Protein AF-A0A1G2CC15-F1 (afdb_monomer)

pLDDT: mean 88.54, std 11.44, range [49.0, 98.25]

Nearest PDB structures (foldseek):
  3qit-assembly2_C  TM=7.459E-01  e=7.060E-01  Moorena producens 19L
  3qit-assembly1_A  TM=7.568E-01  e=1.833E+00  Moorena producens 19L
  3qit-assembly2_D  TM=6.632E-01  e=1.218E+00  Moorena producens 19L
  3qit-assembly1_B  TM=6.567E-01  e=1.396E+00  Moorena producens 19L
  5no5-assembly1_B  TM=7.051E-01  e=1.962E+00  Micromonospora

Structure (mmCIF, N/CA/C/O backbone):
data_AF-A0A1G2CC15-F1
#
_entry.id   AF-A0A1G2CC15-F1
#
loop_
_atom_site.group_PDB
_atom_site.id
_atom_site.type_symbol
_atom_site.label_atom_id
_atom_site.label_alt_id
_atom_site.label_comp_id
_atom_site.label_asym_id
_atom_site.label_entity_id
_atom_site.label_seq_id
_atom_site.pdbx_PDB_ins_code
_atom_site.Cartn_x
_atom_site.Cartn_y
_atom_site.Cartn_z
_atom_site.occupancy
_atom_site.B_iso_or_equiv
_atom_site.auth_seq_id
_atom_site.auth_comp_id
_atom_site.auth_asym_id
_atom_site.auth_atom_id
_atom_site.pdbx_PDB_model_num
ATOM 1 N N . MET A 1 1 ? -12.161 -2.286 6.504 1.00 90.38 1 MET A N 1
ATOM 2 C CA . MET A 1 1 ? -10.766 -2.726 6.312 1.00 90.38 1 MET A CA 1
ATOM 3 C C . MET A 1 1 ? -10.037 -1.664 5.503 1.00 90.38 1 MET A C 1
ATOM 5 O O . MET A 1 1 ? -10.691 -1.045 4.670 1.00 90.38 1 MET A O 1
ATOM 9 N N . LEU A 1 2 ? -8.748 -1.447 5.768 1.00 94.06 2 LEU A N 1
ATOM 10 C CA . LEU A 1 2 ? -7.885 -0.491 5.068 1.00 94.06 2 LEU A CA 1
ATOM 11 C C . LEU A 1 2 ? -6.705 -1.250 4.447 1.00 94.06 2 LEU A C 1
ATOM 13 O O . LEU A 1 2 ? -6.090 -2.065 5.133 1.00 94.06 2 LEU A O 1
ATOM 17 N N . LEU A 1 3 ? -6.387 -0.964 3.185 1.00 95.06 3 LEU A N 1
ATOM 18 C CA . LEU A 1 3 ? -5.155 -1.379 2.516 1.00 95.06 3 LEU A CA 1
ATOM 19 C C . LEU A 1 3 ? -4.279 -0.144 2.270 1.00 95.06 3 LEU A C 1
ATOM 21 O O . LEU A 1 3 ? -4.714 0.819 1.638 1.00 95.06 3 LEU A O 1
ATOM 25 N N . VAL A 1 4 ? -3.038 -0.177 2.747 1.00 94.00 4 VAL A N 1
ATOM 26 C CA . VAL A 1 4 ? -2.035 0.859 2.470 1.00 94.00 4 VAL A CA 1
ATOM 27 C C . VAL A 1 4 ? -0.934 0.232 1.629 1.00 94.00 4 VAL A C 1
ATOM 29 O O . VAL A 1 4 ? -0.379 -0.791 2.021 1.00 94.00 4 VAL A O 1
ATOM 32 N N . ASP A 1 5 ? -0.621 0.831 0.483 1.00 94.69 5 ASP A N 1
ATOM 33 C CA . ASP A 1 5 ? 0.435 0.354 -0.412 1.00 94.69 5 ASP A CA 1
ATOM 34 C C . ASP A 1 5 ? 1.346 1.483 -0.917 1.00 94.69 5 ASP A C 1
ATOM 36 O O . ASP A 1 5 ? 1.189 2.663 -0.587 1.00 94.69 5 ASP A O 1
ATOM 40 N N . SER A 1 6 ? 2.348 1.093 -1.700 1.00 94.00 6 SER A N 1
ATOM 41 C CA . SER A 1 6 ? 3.337 1.967 -2.317 1.00 94.00 6 SER A CA 1
ATOM 42 C C . SER A 1 6 ? 3.131 1.966 -3.835 1.00 94.00 6 SER A C 1
ATOM 44 O O . SER A 1 6 ? 3.134 0.922 -4.481 1.00 94.00 6 SER A O 1
ATOM 46 N N . LEU A 1 7 ? 2.943 3.150 -4.425 1.00 93.19 7 LEU A N 1
ATOM 47 C CA . LEU A 1 7 ? 2.732 3.300 -5.869 1.00 93.19 7 LEU A CA 1
ATOM 48 C C . LEU A 1 7 ? 4.000 2.984 -6.672 1.00 93.19 7 LEU A C 1
ATOM 50 O O . LEU A 1 7 ? 3.909 2.477 -7.785 1.00 93.19 7 LEU A O 1
ATOM 54 N N . TYR A 1 8 ? 5.167 3.300 -6.109 1.00 93.06 8 TYR A N 1
ATOM 55 C CA . TYR A 1 8 ? 6.477 3.074 -6.728 1.00 93.06 8 TYR A CA 1
ATOM 56 C C . TYR A 1 8 ? 7.231 1.945 -6.028 1.00 93.06 8 TYR A C 1
ATOM 58 O O . TYR A 1 8 ? 8.437 2.044 -5.808 1.00 93.06 8 TYR A O 1
ATOM 66 N N . ASP A 1 9 ? 6.494 0.921 -5.608 1.00 91.75 9 ASP A N 1
ATOM 67 C CA . ASP A 1 9 ? 7.038 -0.206 -4.867 1.00 91.75 9 ASP A CA 1
ATOM 68 C C . ASP A 1 9 ? 8.066 -0.960 -5.719 1.00 91.75 9 ASP A C 1
ATOM 70 O O . ASP A 1 9 ? 7.787 -1.408 -6.830 1.00 91.75 9 ASP A O 1
ATOM 74 N N . ASP A 1 10 ? 9.280 -1.045 -5.190 1.00 93.31 10 ASP A N 1
ATOM 75 C CA . ASP A 1 10 ? 10.441 -1.686 -5.793 1.00 93.31 10 ASP A CA 1
ATOM 76 C C . ASP A 1 10 ? 10.536 -3.186 -5.457 1.00 93.31 10 ASP A C 1
ATOM 78 O O . ASP A 1 10 ? 11.399 -3.878 -5.995 1.00 93.31 10 ASP A O 1
ATOM 82 N N . PHE A 1 11 ? 9.639 -3.702 -4.608 1.00 93.06 11 PHE A N 1
ATOM 83 C CA . PHE A 1 11 ? 9.596 -5.099 -4.161 1.00 93.06 11 PHE A CA 1
ATOM 84 C C . PHE A 1 11 ? 8.325 -5.829 -4.604 1.00 93.06 11 PHE A C 1
ATOM 86 O O . PHE A 1 11 ? 8.383 -7.009 -4.947 1.00 93.06 11 PHE A O 1
ATOM 93 N 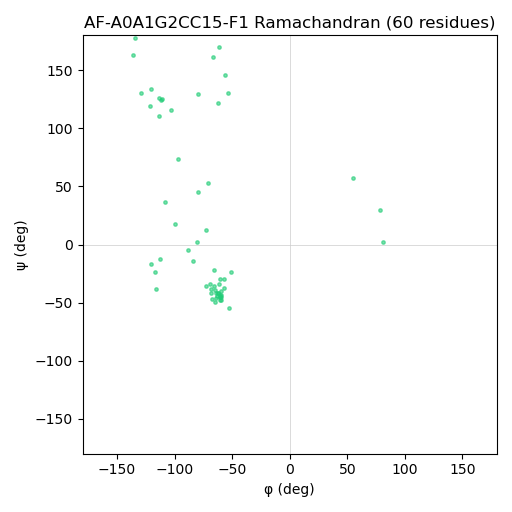N . ILE A 1 12 ? 7.177 -5.147 -4.586 1.00 93.75 12 ILE A N 1
ATOM 94 C CA . ILE A 1 12 ? 5.863 -5.714 -4.893 1.00 93.75 12 ILE A CA 1
ATOM 95 C C . ILE A 1 12 ? 5.332 -5.086 -6.187 1.00 93.75 12 ILE A C 1
ATOM 97 O O . ILE A 1 12 ? 4.9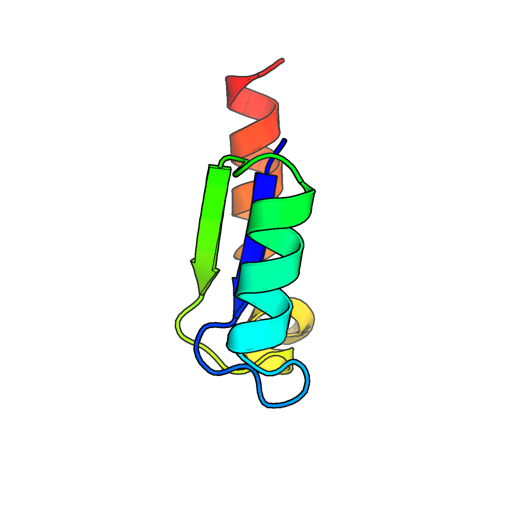36 -3.918 -6.174 1.00 93.75 12 ILE A O 1
ATOM 101 N N . PRO A 1 13 ? 5.251 -5.842 -7.298 1.00 95.19 13 PRO A N 1
ATOM 102 C CA . PRO A 1 13 ? 4.718 -5.332 -8.556 1.00 95.19 13 PRO A CA 1
ATOM 103 C C . PRO A 1 13 ? 3.298 -4.783 -8.414 1.00 95.19 13 PRO A C 1
ATOM 105 O O . PRO A 1 13 ? 2.473 -5.336 -7.681 1.00 95.19 13 PRO A O 1
ATOM 108 N N . ARG A 1 14 ? 2.978 -3.736 -9.184 1.00 94.56 14 ARG A N 1
ATOM 109 C CA . ARG A 1 14 ? 1.662 -3.085 -9.114 1.00 94.56 14 ARG A CA 1
ATOM 110 C C . ARG A 1 14 ? 0.502 -4.048 -9.382 1.00 94.56 14 ARG A C 1
ATOM 112 O O . ARG A 1 14 ? -0.515 -3.969 -8.703 1.00 94.56 14 ARG A O 1
ATOM 119 N N . THR A 1 15 ? 0.683 -4.983 -10.310 1.00 96.88 15 THR A N 1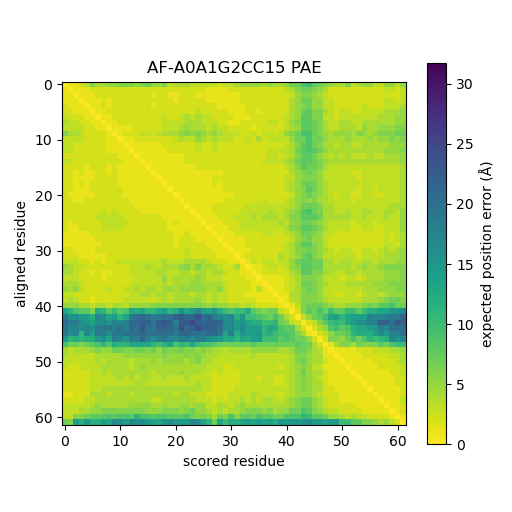
ATOM 120 C CA . THR A 1 15 ? -0.309 -6.019 -10.626 1.00 96.88 15 THR A CA 1
ATOM 121 C C . THR A 1 15 ? -0.639 -6.886 -9.413 1.00 96.88 15 THR A C 1
ATOM 123 O O . THR A 1 15 ? -1.807 -7.060 -9.098 1.00 96.88 15 THR A O 1
ATOM 126 N N . ALA A 1 16 ? 0.368 -7.334 -8.657 1.00 97.38 16 ALA A N 1
ATOM 127 C CA . ALA A 1 16 ? 0.161 -8.146 -7.458 1.00 97.38 16 ALA A CA 1
ATOM 128 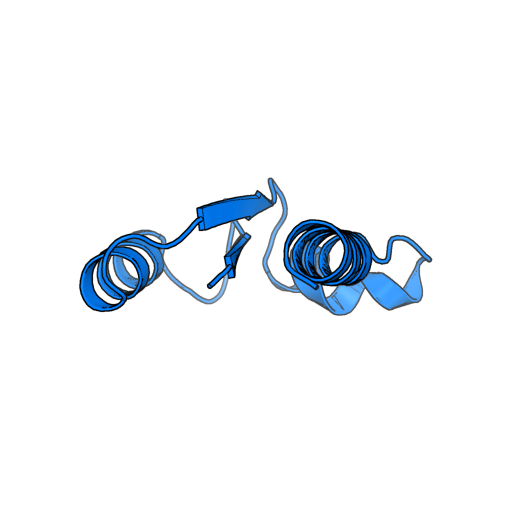C C . ALA A 1 16 ? -0.566 -7.371 -6.341 1.00 97.38 16 ALA A C 1
ATOM 130 O O . ALA A 1 16 ? -1.399 -7.934 -5.631 1.00 97.38 16 ALA A O 1
ATOM 131 N N . GLN A 1 17 ? -0.287 -6.069 -6.198 1.00 96.88 17 GLN A N 1
ATOM 132 C CA . GLN A 1 17 ? -1.031 -5.207 -5.270 1.00 96.88 17 GLN A CA 1
ATOM 133 C C . GLN A 1 17 ? -2.505 -5.076 -5.680 1.00 96.88 17 GLN A C 1
ATOM 135 O O . GLN A 1 17 ? -3.395 -5.090 -4.828 1.00 96.88 17 GLN A O 1
ATOM 140 N N . ASP A 1 18 ? -2.767 -4.931 -6.980 1.00 97.50 18 ASP A N 1
ATOM 141 C CA . ASP A 1 18 ? -4.120 -4.812 -7.517 1.00 97.50 18 ASP A CA 1
ATOM 142 C C . ASP A 1 18 ? -4.896 -6.131 -7.369 1.00 97.50 18 ASP A C 1
ATOM 144 O O . ASP A 1 18 ? -6.045 -6.101 -6.925 1.00 97.50 18 ASP A O 1
ATOM 148 N N . ASP A 1 19 ? -4.262 -7.275 -7.635 1.00 98.25 19 ASP A N 1
ATOM 149 C CA . ASP A 1 19 ? -4.845 -8.608 -7.440 1.00 98.25 19 ASP A CA 1
ATOM 150 C C . ASP A 1 19 ? -5.225 -8.845 -5.975 1.00 98.25 19 ASP A C 1
ATOM 152 O O . ASP A 1 19 ? -6.341 -9.280 -5.679 1.00 98.25 19 ASP A O 1
ATOM 156 N N . LEU A 1 20 ? -4.337 -8.484 -5.042 1.00 97.06 20 LEU A N 1
ATOM 157 C CA . LEU A 1 20 ? -4.624 -8.543 -3.611 1.00 97.06 20 LEU A CA 1
ATOM 158 C C . LEU A 1 20 ? -5.825 -7.657 -3.250 1.00 97.06 20 LEU A C 1
ATOM 160 O O . LEU A 1 20 ? -6.746 -8.105 -2.570 1.00 97.06 20 LEU A O 1
ATOM 164 N N . TRP A 1 21 ? -5.855 -6.413 -3.735 1.00 97.62 21 TRP A N 1
ATOM 165 C CA . TRP A 1 21 ? -6.962 -5.492 -3.473 1.00 97.62 21 TRP A CA 1
ATOM 166 C C . TRP A 1 21 ? -8.307 -6.032 -3.984 1.00 97.62 21 TRP A C 1
ATOM 168 O O . TRP A 1 21 ? -9.322 -5.914 -3.292 1.00 97.62 21 TRP A O 1
ATOM 178 N N . GLN A 1 22 ? -8.321 -6.668 -5.160 1.00 98.12 22 GLN A N 1
ATOM 179 C CA . GLN A 1 22 ? -9.505 -7.348 -5.692 1.00 98.12 22 GLN A CA 1
ATOM 180 C C . GLN A 1 22 ? -9.914 -8.536 -4.816 1.00 98.12 22 GLN A C 1
ATOM 182 O O . GLN A 1 22 ? -11.078 -8.625 -4.424 1.00 98.12 22 GLN A O 1
ATOM 187 N N . ALA A 1 23 ? -8.966 -9.408 -4.463 1.00 97.81 23 ALA A N 1
ATOM 188 C CA . ALA A 1 23 ? -9.212 -10.599 -3.651 1.00 97.81 23 ALA A CA 1
ATOM 189 C C . ALA A 1 23 ? -9.769 -10.265 -2.256 1.00 97.81 23 ALA A C 1
ATOM 191 O O . ALA A 1 23 ? -10.557 -11.024 -1.699 1.00 97.81 23 ALA A O 1
ATOM 192 N N . MET A 1 24 ? -9.414 -9.100 -1.711 1.00 97.00 24 MET A N 1
ATOM 193 C CA . MET A 1 24 ? -9.915 -8.600 -0.428 1.00 97.00 24 MET A CA 1
ATOM 194 C C . MET A 1 24 ? -11.307 -7.946 -0.510 1.00 97.00 24 MET A C 1
ATOM 196 O O . MET A 1 24 ? -11.790 -7.418 0.491 1.00 97.00 24 MET A O 1
ATOM 200 N N . GLY A 1 25 ? -11.949 -7.931 -1.683 1.00 97.88 25 GLY A N 1
ATOM 201 C CA . GLY A 1 25 ? -13.258 -7.302 -1.871 1.00 97.88 25 GLY A CA 1
ATOM 202 C C . GLY A 1 25 ? -13.197 -5.779 -2.003 1.00 97.88 25 GLY A C 1
ATOM 203 O O . GLY A 1 25 ? -14.146 -5.094 -1.630 1.00 97.88 25 GLY A O 1
ATOM 204 N N . ARG A 1 26 ? -12.088 -5.244 -2.532 1.00 96.75 26 ARG A N 1
ATOM 205 C CA . ARG A 1 26 ? -11.868 -3.807 -2.778 1.00 96.75 26 ARG A CA 1
ATOM 206 C C . ARG A 1 26 ? -12.058 -2.929 -1.528 1.00 96.75 26 ARG A C 1
ATOM 208 O O . ARG A 1 26 ? -12.868 -1.999 -1.554 1.00 96.75 26 ARG A O 1
ATOM 215 N N . PRO A 1 27 ? -11.321 -3.185 -0.430 1.00 96.19 27 PRO A N 1
ATOM 216 C CA . PRO A 1 27 ? -11.372 -2.328 0.752 1.00 96.19 27 PRO A CA 1
ATOM 217 C C . PRO A 1 27 ? -10.907 -0.895 0.439 1.00 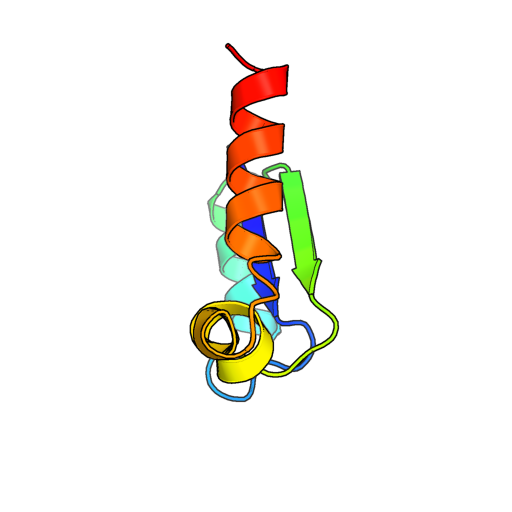96.19 27 PRO A C 1
ATOM 219 O O . PRO A 1 27 ? -10.341 -0.625 -0.624 1.00 96.19 27 PRO A O 1
ATOM 222 N N . GLU A 1 28 ? -11.106 0.027 1.387 1.00 95.62 28 GLU A N 1
ATOM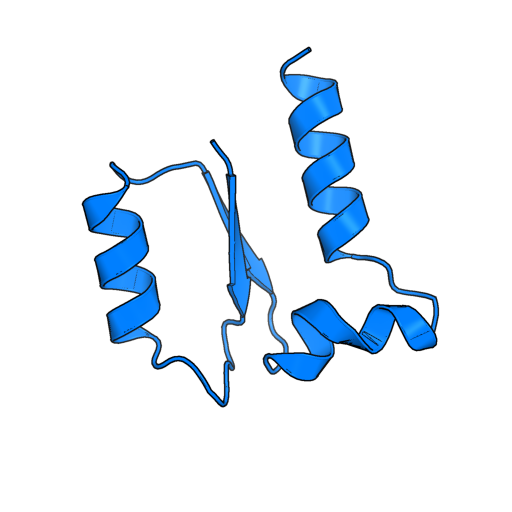 223 C CA . GLU A 1 28 ? -10.526 1.374 1.308 1.00 95.62 28 GLU A CA 1
ATOM 224 C C . GLU A 1 28 ? -9.012 1.265 1.086 1.00 95.62 28 GLU A C 1
ATOM 226 O O . GLU A 1 28 ? -8.342 0.491 1.773 1.00 95.62 28 GLU A O 1
ATOM 231 N N . ARG A 1 29 ? -8.483 2.000 0.101 1.00 95.31 29 ARG A N 1
ATOM 232 C CA . ARG A 1 29 ? -7.094 1.878 -0.350 1.00 95.31 29 ARG A CA 1
ATOM 233 C C . ARG A 1 29 ? -6.412 3.236 -0.393 1.00 95.31 29 ARG A C 1
ATOM 235 O O . ARG A 1 29 ? -6.929 4.165 -1.009 1.00 95.31 29 ARG A O 1
ATOM 242 N N . VAL A 1 30 ? -5.228 3.324 0.204 1.00 94.56 30 VAL A N 1
ATOM 243 C CA . VAL A 1 30 ? -4.365 4.508 0.142 1.00 94.56 30 VAL A CA 1
ATOM 244 C C . VAL A 1 30 ? -3.020 4.118 -0.461 1.00 94.56 30 VAL A C 1
ATOM 246 O O . VAL A 1 30 ? -2.300 3.300 0.104 1.00 94.56 30 VAL A O 1
ATOM 249 N N . SER A 1 31 ? -2.677 4.733 -1.595 1.00 93.75 31 SER A N 1
ATOM 250 C CA . SER A 1 31 ? -1.401 4.510 -2.285 1.00 93.75 31 SER A CA 1
ATOM 251 C C . SER A 1 31 ? -0.423 5.653 -2.046 1.00 93.75 31 SER A C 1
ATOM 253 O O . SER A 1 31 ? -0.636 6.785 -2.488 1.00 93.75 31 SER A O 1
ATOM 255 N N . MET A 1 32 ? 0.688 5.355 -1.379 1.00 91.00 32 MET A N 1
ATOM 256 C CA . MET A 1 32 ? 1.761 6.309 -1.116 1.00 91.00 32 MET A CA 1
ATOM 257 C C . MET A 1 32 ? 2.657 6.474 -2.348 1.00 91.00 32 MET A C 1
ATOM 259 O O . MET A 1 32 ? 3.159 5.497 -2.898 1.00 91.00 32 MET A O 1
ATOM 263 N N . LYS A 1 33 ? 2.921 7.717 -2.770 1.00 90.38 33 LYS A N 1
ATOM 264 C CA . LYS A 1 33 ? 3.767 8.037 -3.942 1.00 90.38 33 LYS A CA 1
ATOM 265 C C . LYS A 1 33 ? 5.273 7.961 -3.641 1.00 90.38 33 LYS A C 1
ATOM 267 O O . LYS A 1 33 ? 6.036 8.846 -4.021 1.00 90.38 33 LYS A O 1
ATOM 272 N N . TYR A 1 34 ? 5.699 6.913 -2.948 1.00 87.81 34 TYR A N 1
ATOM 273 C CA . TYR A 1 34 ? 7.088 6.651 -2.571 1.00 87.81 34 TYR A CA 1
ATOM 274 C C . TYR A 1 34 ? 7.422 5.179 -2.802 1.00 87.81 34 TYR A C 1
ATOM 276 O O . TYR A 1 34 ? 6.499 4.381 -2.934 1.00 87.81 34 TYR A O 1
ATOM 284 N N . ALA A 1 35 ? 8.714 4.833 -2.841 1.00 89.88 35 ALA A N 1
ATOM 285 C CA . ALA A 1 35 ? 9.191 3.445 -2.865 1.00 89.88 35 ALA A CA 1
ATOM 286 C C . ALA A 1 35 ? 8.884 2.709 -1.553 1.00 89.88 35 ALA A C 1
ATOM 288 O O . ALA A 1 35 ? 8.688 3.362 -0.526 1.00 89.88 35 ALA A O 1
ATOM 289 N N . HIS A 1 36 ? 8.906 1.375 -1.556 1.00 90.81 36 HIS A N 1
ATOM 290 C CA . HIS A 1 36 ? 8.401 0.542 -0.458 1.00 90.81 36 HIS A CA 1
ATOM 291 C C . HIS A 1 36 ? 8.992 0.931 0.899 1.00 90.81 36 HIS A C 1
ATOM 293 O O . HIS A 1 36 ? 8.286 1.292 1.843 1.00 90.81 36 HIS A O 1
ATOM 299 N N . LYS A 1 37 ? 10.327 0.956 0.979 1.00 88.06 37 LYS A N 1
ATOM 300 C CA . LYS A 1 37 ? 11.042 1.325 2.208 1.00 88.06 37 LYS A CA 1
ATOM 301 C C . LYS A 1 37 ? 10.734 2.755 2.637 1.00 88.06 37 LYS A C 1
ATOM 303 O O . LYS A 1 37 ? 10.672 3.036 3.827 1.00 88.06 37 LYS A O 1
ATOM 308 N N . ARG A 1 38 ? 10.521 3.673 1.693 1.00 84.50 38 ARG A N 1
ATOM 309 C CA . ARG A 1 38 ? 10.153 5.052 2.033 1.00 84.50 38 ARG A CA 1
ATOM 310 C C . ARG A 1 38 ? 8.723 5.159 2.544 1.00 84.50 38 ARG A C 1
ATOM 312 O O . ARG A 1 38 ? 8.482 5.949 3.446 1.00 84.50 38 ARG A O 1
ATOM 319 N N . SER A 1 39 ? 7.812 4.357 2.010 1.00 85.75 39 SER A N 1
ATOM 320 C CA . SER A 1 39 ? 6.425 4.321 2.461 1.00 85.75 39 SER A CA 1
ATOM 321 C C . SER A 1 39 ? 6.283 3.742 3.869 1.00 85.75 39 SER A C 1
ATOM 323 O O . SER A 1 39 ? 5.493 4.261 4.652 1.00 85.75 39 SER A O 1
ATOM 325 N N . PHE A 1 40 ? 7.069 2.712 4.207 1.00 86.62 40 PHE A N 1
ATOM 326 C CA . PHE A 1 40 ? 6.846 1.926 5.429 1.00 86.62 40 PHE A CA 1
ATOM 327 C C . PHE A 1 40 ? 7.980 1.966 6.468 1.00 86.62 40 PHE A C 1
ATOM 329 O O . PHE A 1 40 ? 7.717 1.746 7.645 1.00 86.62 40 PHE A O 1
ATOM 336 N N . LEU A 1 41 ? 9.229 2.255 6.078 1.00 79.56 41 LEU A N 1
ATOM 337 C CA . LEU A 1 41 ? 10.404 2.211 6.973 1.00 79.56 41 LEU A CA 1
ATOM 338 C C . LEU A 1 41 ? 11.035 3.582 7.264 1.00 79.56 41 LEU A C 1
ATOM 340 O O . LEU A 1 41 ? 11.840 3.698 8.186 1.00 79.56 41 LEU A O 1
ATOM 344 N N . MET A 1 42 ? 10.679 4.647 6.534 1.00 66.94 42 MET A N 1
ATOM 345 C CA . MET A 1 42 ? 11.167 6.012 6.830 1.00 66.94 42 MET A CA 1
ATOM 346 C C . MET A 1 42 ? 10.535 6.635 8.088 1.00 66.94 42 MET A C 1
ATOM 348 O O . MET A 1 42 ? 10.745 7.816 8.367 1.00 66.94 42 MET A O 1
ATOM 352 N N . SER A 1 43 ? 9.849 5.833 8.904 1.00 57.09 43 SER A N 1
ATOM 353 C CA . SER A 1 43 ? 9.515 6.149 10.294 1.00 57.09 43 SER A CA 1
ATOM 354 C C . SER A 1 43 ? 10.741 6.599 11.107 1.00 57.09 43 SER A C 1
ATOM 356 O O . SER A 1 43 ? 10.592 7.398 12.026 1.00 57.09 43 SER A O 1
ATOM 358 N N . PHE A 1 44 ? 11.966 6.220 10.714 1.00 49.00 44 PHE A N 1
ATOM 359 C CA . PHE A 1 44 ? 13.202 6.692 11.359 1.00 49.00 44 PHE A CA 1
ATOM 360 C C . PHE A 1 44 ? 13.483 8.205 11.196 1.00 49.00 44 PHE A C 1
ATOM 362 O O . PHE A 1 44 ? 14.190 8.784 12.012 1.00 49.00 44 PHE A O 1
ATOM 369 N N . LEU A 1 45 ? 12.911 8.878 10.185 1.00 55.34 45 LEU A N 1
ATOM 370 C CA . LEU A 1 45 ? 13.027 10.336 9.975 1.00 55.34 45 LEU A CA 1
ATOM 371 C C . LEU A 1 45 ? 11.791 11.118 10.472 1.00 55.34 45 LEU A C 1
ATOM 373 O O . LEU A 1 45 ? 11.587 12.266 10.086 1.00 55.34 45 LEU A O 1
ATOM 377 N N . GLY A 1 46 ? 10.950 10.512 11.321 1.00 54.50 46 GLY A N 1
ATOM 378 C CA . GLY A 1 46 ? 9.831 11.188 11.996 1.00 54.50 46 GLY A CA 1
ATOM 379 C C . GLY A 1 46 ? 8.555 11.359 11.160 1.00 54.50 46 GLY A C 1
ATOM 380 O O . GLY A 1 46 ? 7.558 11.897 11.647 1.00 54.50 46 GLY A O 1
ATOM 381 N N . PHE A 1 47 ? 8.534 10.863 9.921 1.00 62.56 47 PHE A N 1
ATOM 382 C CA . PHE A 1 47 ? 7.355 10.893 9.053 1.00 62.56 47 PHE A CA 1
ATOM 383 C C . PHE A 1 47 ? 6.597 9.558 9.122 1.00 62.56 47 PHE A C 1
ATOM 385 O O . PHE A 1 47 ? 6.609 8.757 8.193 1.00 62.56 47 PHE A O 1
ATOM 392 N N . HIS A 1 48 ? 5.913 9.336 10.246 1.00 76.25 48 HIS A N 1
ATOM 393 C CA . HIS A 1 48 ? 5.027 8.194 10.529 1.00 76.25 48 HIS A CA 1
ATOM 394 C C . HIS A 1 48 ? 3.714 8.237 9.720 1.00 76.25 48 HIS A C 1
ATOM 396 O O . HIS A 1 48 ? 2.616 8.247 10.275 1.00 76.25 48 HIS A O 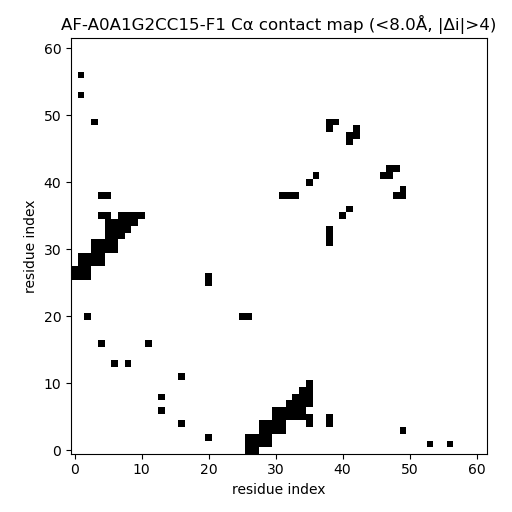1
ATOM 402 N N . PHE A 1 49 ? 3.799 8.365 8.395 1.00 79.88 49 PHE A N 1
ATOM 403 C CA . PHE A 1 49 ? 2.621 8.600 7.555 1.00 79.88 49 PHE A CA 1
ATOM 404 C C . PHE A 1 49 ? 1.671 7.397 7.533 1.00 79.88 49 PHE A C 1
ATOM 406 O O . PHE A 1 49 ? 0.473 7.567 7.749 1.00 79.88 49 PHE A O 1
ATOM 413 N N . ALA A 1 50 ? 2.204 6.186 7.340 1.00 83.38 50 ALA A N 1
ATOM 414 C CA . ALA A 1 50 ? 1.412 4.958 7.382 1.00 83.38 50 ALA A CA 1
ATOM 415 C C . ALA A 1 50 ? 0.733 4.770 8.751 1.00 83.38 50 ALA A C 1
ATOM 417 O O . ALA A 1 50 ? -0.467 4.506 8.808 1.00 83.38 50 ALA A O 1
ATOM 418 N N . ASP A 1 51 ? 1.458 5.016 9.847 1.00 86.62 51 ASP A N 1
ATOM 419 C CA . ASP A 1 51 ? 0.913 4.899 11.206 1.00 86.62 51 ASP A CA 1
ATOM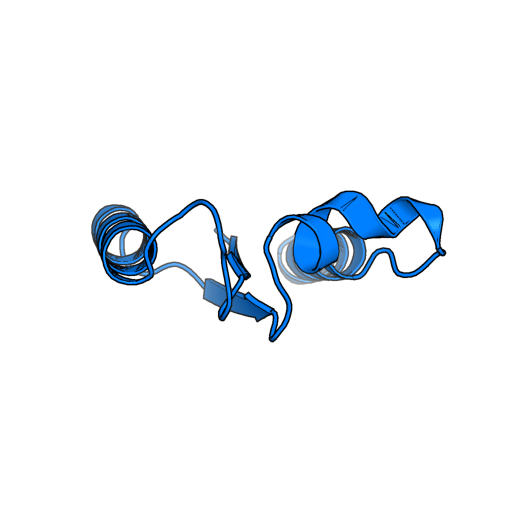 420 C C . ASP A 1 51 ? -0.237 5.890 11.442 1.00 86.62 51 ASP A C 1
ATOM 422 O O . ASP A 1 51 ? -1.272 5.524 11.999 1.00 86.62 51 ASP A O 1
ATOM 426 N N . ARG A 1 52 ? -0.100 7.139 10.968 1.00 87.50 52 ARG A N 1
ATOM 427 C CA . ARG A 1 52 ? -1.173 8.146 11.048 1.00 87.50 52 ARG A CA 1
ATOM 428 C C . ARG A 1 52 ? -2.408 7.729 10.259 1.00 87.50 52 ARG A C 1
ATOM 430 O O . ARG A 1 52 ? -3.512 7.889 10.770 1.00 87.50 52 ARG A O 1
ATOM 437 N N . LEU A 1 53 ? -2.243 7.173 9.058 1.00 88.75 53 LEU A N 1
ATOM 438 C CA . LEU A 1 53 ? -3.368 6.674 8.259 1.00 88.75 53 LEU A CA 1
ATOM 439 C C . LEU A 1 53 ? -4.125 5.561 8.988 1.00 88.75 53 LEU A C 1
ATOM 441 O O . LEU A 1 53 ? -5.354 5.579 9.043 1.00 88.75 53 LEU A O 1
ATOM 445 N N . VAL A 1 54 ? -3.394 4.614 9.579 1.00 89.94 54 VAL A N 1
ATOM 446 C CA . VAL A 1 54 ? -3.988 3.519 10.353 1.00 89.94 54 VAL A CA 1
ATOM 447 C C . VAL A 1 54 ? -4.716 4.064 11.586 1.00 89.94 54 VAL A C 1
ATOM 449 O O . VAL A 1 54 ? -5.868 3.701 11.826 1.00 89.94 54 VAL A O 1
ATOM 452 N N . ALA A 1 55 ? -4.095 4.982 12.332 1.00 91.06 55 ALA A N 1
ATOM 453 C CA . ALA A 1 55 ? -4.708 5.611 13.500 1.00 91.06 55 ALA A CA 1
ATOM 454 C C . ALA A 1 55 ? -5.985 6.392 13.141 1.00 91.06 55 ALA A C 1
ATOM 456 O O . ALA A 1 55 ? -7.000 6.279 13.829 1.00 91.06 55 ALA A O 1
ATOM 457 N N . GLU A 1 56 ? -5.970 7.154 12.045 1.00 91.38 56 GLU A N 1
ATOM 458 C CA . GLU A 1 56 ? -7.150 7.874 11.561 1.00 91.38 56 GLU A CA 1
ATOM 459 C C . GLU A 1 56 ? -8.267 6.940 11.109 1.00 91.38 56 GLU A C 1
ATOM 461 O O . GLU A 1 56 ? -9.438 7.224 11.370 1.00 91.38 56 GLU A O 1
ATOM 466 N N . PHE A 1 57 ? -7.925 5.834 10.450 1.00 93.81 57 PHE A N 1
ATOM 467 C CA . PHE A 1 57 ? -8.900 4.831 10.050 1.00 93.81 57 PHE A CA 1
ATOM 468 C C . PHE A 1 57 ? -9.619 4.245 11.265 1.00 93.81 57 PHE A C 1
ATOM 470 O O . PHE A 1 57 ? -10.850 4.214 11.284 1.00 93.81 57 PHE A O 1
ATOM 477 N N . PHE A 1 58 ? -8.877 3.857 12.306 1.00 93.69 58 PHE A N 1
ATOM 478 C CA . PHE A 1 58 ? -9.479 3.373 13.547 1.00 93.69 58 PHE A CA 1
ATOM 479 C C . PHE A 1 58 ? -10.320 4.448 14.237 1.00 93.69 58 PHE A C 1
ATOM 481 O O . PHE A 1 58 ? -11.458 4.170 14.595 1.00 93.69 58 PHE A O 1
ATOM 488 N N . ARG A 1 59 ? -9.831 5.692 14.330 1.00 93.88 59 ARG A N 1
ATOM 489 C CA . ARG A 1 59 ? -10.581 6.817 14.921 1.00 93.88 59 ARG A CA 1
ATOM 490 C C . ARG A 1 59 ? -11.929 7.086 14.240 1.00 93.88 59 ARG A C 1
ATOM 492 O O . ARG A 1 59 ? -12.832 7.608 14.873 1.00 93.88 59 ARG A O 1
ATOM 499 N N . LYS A 1 60 ? -12.062 6.801 12.942 1.00 91.94 60 LYS A N 1
ATOM 500 C CA . LYS A 1 60 ? -13.321 6.988 12.195 1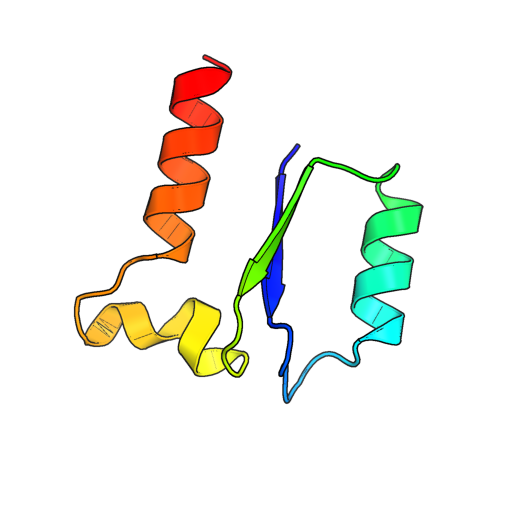.00 91.94 60 LYS A CA 1
ATOM 501 C C . LYS A 1 60 ? -14.291 5.808 12.324 1.00 91.94 60 LYS A C 1
ATOM 503 O O . LYS A 1 60 ? -15.423 5.918 11.855 1.00 91.94 60 LYS A O 1
ATOM 508 N N . LYS A 1 61 ? -13.831 4.658 12.818 1.00 89.25 61 LYS A N 1
ATOM 509 C CA . LYS A 1 61 ? -14.560 3.379 12.766 1.00 89.25 61 LYS A CA 1
ATOM 510 C C . LYS A 1 61 ? -14.846 2.778 14.145 1.00 89.25 61 LYS A C 1
ATOM 512 O O . LYS A 1 61 ? -15.685 1.884 14.213 1.00 89.25 61 LYS A O 1
ATOM 517 N N . LEU A 1 62 ? -14.151 3.245 15.181 1.00 77.75 62 LEU A N 1
ATOM 518 C CA . LEU A 1 62 ? -14.442 3.034 16.602 1.00 77.75 62 LEU A CA 1
ATOM 519 C C . LEU A 1 62 ? -15.209 4.242 17.139 1.00 77.75 62 LEU A C 1
ATOM 521 O O . LEU A 1 62 ? -16.136 4.014 17.942 1.00 77.75 62 LEU A O 1
#

Mean predicted aligned error: 4.27 Å

Sequence (62 aa):
MLLVDSLYDDFIPRTAQDDLWQAMGRPERVSMKYAHKRSFLMSFLGFHFADRLVAEFFRKKL

Organism: NCBI:txid1798648

Foldseek 3Di:
DEAEEEPQEPPADPVNVVVVCVVVVNPHYDYDPDYGCVRPVCVVVVCPPVVVVVVVVVVVVD

Solvent-accessible surface area (backbone atoms only — not comparable to full-atom values): 3728 Å² total; per-residue (Å²): 114,79,47,77,48,39,70,51,30,84,83,56,55,70,66,60,56,52,52,49,39,55,75,66,70,60,51,54,73,49,71,36,93,31,36,44,60,61,48,72,56,37,48,84,77,72,58,51,58,58,60,51,53,54,52,50,52,47,69,76,74,111

Secondary structure (DSSP, 8-state):
-EEEEETT-SSS-HHHHHHHHHHTTS-EEEEESS-HHHHHTGGGGT--HHHHHHHHHHHTT-

Radius of gyration: 12.16 Å; Cα contacts (8 Å, |Δi|>4): 64; chains: 1; bounding box: 28×22×27 Å